Protein AF-A0A1U7IF16-F1 (afdb_monomer)

Solvent-accessible surface area (backbone atoms only — not comparable to full-atom values): 6272 Å² total; per-residue (Å²): 141,81,85,76,79,83,69,86,73,74,67,83,67,79,74,56,65,64,60,52,51,52,54,50,51,52,53,53,45,51,41,57,73,63,55,70,66,56,84,52,84,91,47,58,72,69,59,35,53,52,51,53,52,46,50,51,52,44,52,53,49,52,56,53,46,54,53,48,50,54,50,47,67,72,47,85,50,70,72,61,36,53,54,40,52,54,53,49,53,58,49,50,51,53,46,51,52,46,54,49,54,61,75,69,107

Foldseek 3Di:
DDDDDDDPPPPPPPDPLVVVLVVLVVVLCCLVVPPLPDDCPPDDPVLSVLSNVLSVVLNVLSVVLNVLSVQLVVDDDPVSNVVSVVVNVVSVVVNVVSVVVNVVD

InterPro domains:
  IPR047810 Heterocyst frequency control protein PatD-like [NF037954] (9-103)

Radius of gyration: 17.92 Å; Cα contacts (8 Å, |Δi|>4): 44; chains: 1; bounding box: 48×42×43 Å

Secondary structure (DSSP, 8-state):
--PPP-----------HHHHHHHHHHHHHHIIIIITT---TTS-HHHHHHHHHHHHHHHHHHHHHHHHHHHHHH--SHHHHHHHHHHHHHHHHHHHHHHHHHHT-

Mean predicted aligned error: 7.73 Å

Organism: NCBI:txid454136

Nearest PDB structures (foldseek):
  7f6j-assembly1_C  TM=6.321E-01  e=2.207E+00  Homo sapiens
  7k3h-assembly1_B  TM=4.705E-01  e=8.072E-01  synthetic construct
  7kr5-assembly1_A  TM=4.272E-01  e=1.067E+00  Drosophila melanogaster
  4fye-assembly1_A  TM=3.201E-01  e=7.135E+00  Legionella pneumophila subsp. pneumophila str. Philadelphia 1

pLDDT: mean 85.7, std 17.35, range [35.94, 98.06]

Structure (mmCIF, N/CA/C/O backbone):
data_AF-A0A1U7IF16-F1
#
_entry.id   AF-A0A1U7IF16-F1
#
loop_
_atom_site.group_PDB
_atom_site.id
_atom_site.type_symbol
_atom_site.label_atom_id
_atom_site.label_alt_id
_atom_site.label_comp_id
_atom_site.label_asym_id
_atom_site.label_entity_id
_atom_site.label_seq_id
_atom_site.pdbx_PDB_ins_code
_atom_site.Cartn_x
_atom_site.Cartn_y
_atom_site.Cartn_z
_atom_site.occupancy
_atom_site.B_iso_or_equiv
_atom_site.auth_seq_id
_atom_site.auth_comp_id
_atom_site.auth_asym_id
_atom_site.auth_atom_id
_atom_site.pdbx_PDB_model_num
ATOM 1 N N . MET A 1 1 ? -31.676 31.775 15.777 1.00 38.34 1 MET A N 1
ATOM 2 C CA . MET A 1 1 ? -31.561 30.434 15.167 1.00 38.34 1 MET A CA 1
ATOM 3 C C . MET A 1 1 ? -30.635 30.549 13.971 1.00 38.34 1 MET A C 1
ATOM 5 O O . MET A 1 1 ? -31.071 31.001 12.927 1.00 38.34 1 MET A O 1
ATOM 9 N N . LEU A 1 2 ? -29.353 30.236 14.147 1.00 35.94 2 LEU A N 1
ATOM 10 C CA . LEU A 1 2 ? -28.413 30.040 13.043 1.00 35.94 2 LEU A CA 1
ATOM 11 C C . LEU A 1 2 ? -28.035 28.562 13.094 1.00 35.94 2 LEU A C 1
ATOM 13 O O . LEU A 1 2 ? -27.453 28.111 14.078 1.00 35.94 2 LEU A O 1
ATOM 17 N N . GLN A 1 3 ? -28.487 27.805 12.097 1.00 41.44 3 GLN A N 1
ATOM 18 C CA . GLN A 1 3 ? -28.097 26.415 11.900 1.00 41.44 3 GLN A CA 1
ATOM 19 C C . GLN A 1 3 ? -26.638 26.401 11.436 1.00 41.44 3 GLN A C 1
ATOM 21 O O . GLN A 1 3 ? -26.300 27.016 10.425 1.00 41.44 3 GLN A O 1
ATOM 26 N N . SER A 1 4 ? -25.777 25.734 12.202 1.00 40.38 4 SER A N 1
ATOM 27 C CA . SER A 1 4 ? -24.429 25.370 11.766 1.00 40.38 4 SER A CA 1
ATOM 28 C C . SER A 1 4 ? -24.523 24.360 10.617 1.00 40.38 4 SER A C 1
ATOM 30 O O . SER A 1 4 ? -25.397 23.493 10.668 1.00 40.38 4 SER A O 1
ATOM 32 N N . PRO A 1 5 ? -23.650 24.441 9.599 1.00 48.41 5 PRO A N 1
ATOM 33 C CA . PRO A 1 5 ? -23.652 23.484 8.506 1.00 48.41 5 PRO A CA 1
ATOM 34 C C . PRO A 1 5 ? -23.227 22.106 9.015 1.00 48.41 5 PRO A C 1
ATOM 36 O O . PRO A 1 5 ? -22.291 21.985 9.811 1.00 48.41 5 PRO A O 1
ATOM 39 N N . ASP A 1 6 ? -23.950 21.098 8.532 1.00 45.12 6 ASP A N 1
ATOM 40 C CA . ASP A 1 6 ? -23.688 19.672 8.675 1.00 45.12 6 ASP A CA 1
ATOM 41 C C . ASP A 1 6 ? -22.186 19.376 8.595 1.00 45.12 6 ASP A C 1
ATOM 43 O O . ASP A 1 6 ? -21.546 19.455 7.542 1.00 45.12 6 ASP A O 1
ATOM 47 N N . LYS A 1 7 ? -21.612 19.021 9.743 1.00 45.31 7 LYS A N 1
ATOM 48 C CA . LYS A 1 7 ? -20.384 18.238 9.776 1.00 45.31 7 LYS A CA 1
ATOM 49 C C . LYS A 1 7 ? -20.744 16.908 9.115 1.00 45.31 7 LYS A C 1
ATOM 51 O O . LYS A 1 7 ? -21.769 16.348 9.495 1.00 45.31 7 LYS A O 1
ATOM 56 N N . PRO A 1 8 ? -19.943 16.359 8.188 1.00 40.41 8 PRO A N 1
ATOM 57 C CA . PRO A 1 8 ? -20.151 14.992 7.754 1.00 40.41 8 PRO A CA 1
ATOM 58 C C . PRO A 1 8 ? -19.849 14.102 8.960 1.00 40.41 8 PRO A C 1
ATOM 60 O O . PRO A 1 8 ? -18.712 13.697 9.207 1.00 40.41 8 PRO A O 1
ATOM 63 N N . GLU A 1 9 ? -20.875 13.837 9.764 1.00 38.00 9 GLU A N 1
ATOM 64 C CA . GLU A 1 9 ? -20.963 12.642 10.573 1.00 38.00 9 GLU A CA 1
ATOM 65 C C . GLU A 1 9 ? -21.020 11.504 9.566 1.00 38.00 9 GLU A C 1
ATOM 67 O O . GLU A 1 9 ? -22.080 11.017 9.179 1.00 38.00 9 GLU A O 1
ATOM 72 N N . ALA A 1 10 ? -19.832 11.120 9.089 1.00 41.38 10 ALA A N 1
ATOM 73 C CA . ALA A 1 10 ? -19.588 9.786 8.599 1.00 41.38 10 ALA A CA 1
ATOM 74 C C . ALA A 1 10 ? -19.999 8.876 9.752 1.00 41.38 10 ALA A C 1
ATOM 76 O O . ALA A 1 10 ? -19.244 8.618 10.691 1.00 41.38 10 ALA A O 1
ATOM 77 N N . THR A 1 11 ? -21.275 8.512 9.735 1.00 41.59 11 THR A N 1
ATOM 78 C CA . THR A 1 11 ? -21.877 7.553 10.628 1.00 41.59 11 THR A CA 1
ATOM 79 C C . THR A 1 11 ? -20.960 6.351 10.537 1.00 41.59 11 THR A C 1
ATOM 81 O O . THR A 1 11 ? -20.681 5.858 9.444 1.00 41.59 11 THR A O 1
ATOM 84 N N . ALA A 1 12 ? -20.424 5.924 11.676 1.00 46.78 12 ALA A N 1
ATOM 85 C CA . ALA A 1 12 ? -19.687 4.680 11.812 1.00 46.78 12 ALA A CA 1
ATOM 86 C C . ALA A 1 12 ? -20.655 3.502 11.581 1.00 46.78 12 ALA A C 1
ATOM 88 O O . ALA A 1 12 ? -20.894 2.693 12.474 1.00 46.78 12 ALA A O 1
ATOM 89 N N . GLN A 1 13 ? -21.278 3.453 10.400 1.00 50.59 13 GLN A N 1
ATOM 90 C CA . GLN A 1 13 ? -22.024 2.324 9.887 1.00 50.59 13 GLN A CA 1
ATOM 91 C C . GLN A 1 13 ? -21.030 1.174 9.886 1.00 50.59 13 GLN A C 1
ATOM 93 O O . GLN A 1 13 ? -20.033 1.243 9.174 1.00 50.59 13 GLN A O 1
ATOM 98 N N . ASN A 1 14 ? -21.259 0.226 10.801 1.00 60.56 14 ASN A N 1
ATOM 99 C CA . ASN A 1 14 ? -20.449 -0.951 11.108 1.00 60.56 14 ASN A CA 1
ATOM 100 C C . ASN A 1 14 ? -19.369 -1.240 10.061 1.00 60.56 14 ASN A C 1
ATOM 102 O O . ASN A 1 14 ? -19.593 -1.990 9.114 1.00 60.56 14 ASN A O 1
ATOM 106 N N . LEU A 1 15 ? -18.196 -0.627 10.237 1.00 71.94 15 LEU A N 1
ATOM 107 C CA . LEU A 1 15 ? -17.047 -0.943 9.410 1.00 71.94 15 LEU A CA 1
ATOM 108 C C . LEU A 1 15 ? -16.725 -2.414 9.666 1.00 71.94 15 LEU A C 1
ATOM 110 O O . LEU A 1 15 ? -16.327 -2.770 10.780 1.00 71.94 15 LEU A O 1
ATOM 114 N N . ASP A 1 16 ? -16.906 -3.261 8.657 1.00 86.75 16 ASP A N 1
ATOM 115 C CA . ASP A 1 16 ? -16.543 -4.667 8.751 1.00 86.75 16 ASP A CA 1
ATOM 116 C C . ASP A 1 16 ? -15.014 -4.784 8.736 1.00 86.75 16 ASP A C 1
ATOM 118 O O . ASP A 1 16 ? -14.352 -4.925 7.705 1.00 86.75 16 ASP A O 1
ATOM 122 N N . LYS A 1 17 ? -14.440 -4.670 9.935 1.00 83.38 17 LYS A N 1
ATOM 123 C CA . LYS A 1 17 ? -12.998 -4.725 10.181 1.00 83.38 17 LYS A CA 1
ATOM 124 C C . LYS A 1 17 ? -12.384 -6.059 9.750 1.00 83.38 17 LYS A C 1
ATOM 126 O O . LYS A 1 17 ? -11.171 -6.104 9.529 1.00 83.38 17 LYS A O 1
ATOM 131 N N . LEU A 1 18 ? -13.180 -7.132 9.681 1.00 86.44 18 LEU A N 1
ATOM 132 C CA . LEU A 1 18 ? -12.723 -8.443 9.230 1.00 86.44 18 LEU A CA 1
ATOM 133 C C . LEU A 1 18 ? -12.633 -8.466 7.705 1.00 86.44 18 LEU A C 1
ATOM 135 O O . LEU A 1 18 ? -11.566 -8.783 7.178 1.00 86.44 18 LEU A O 1
ATOM 139 N N . LYS A 1 19 ? -13.702 -8.050 7.017 1.00 90.19 19 LYS A N 1
ATOM 140 C CA . LYS A 1 19 ? -13.717 -7.931 5.554 1.00 90.19 19 LYS A CA 1
ATOM 141 C C . LYS A 1 19 ? -12.616 -6.997 5.056 1.00 90.19 19 LYS A C 1
ATOM 143 O O . LYS A 1 19 ? -11.875 -7.359 4.152 1.00 90.19 19 LYS A O 1
ATOM 148 N N . LEU A 1 20 ?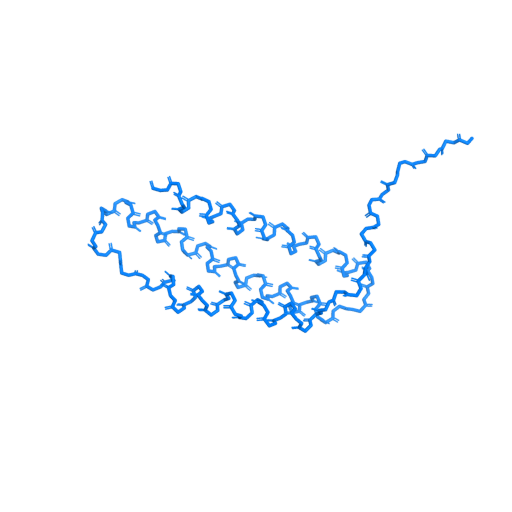 -12.419 -5.857 5.719 1.00 90.56 20 LEU A N 1
ATOM 149 C CA . LEU A 1 20 ? -11.366 -4.901 5.371 1.00 90.56 20 LEU A CA 1
ATOM 150 C C . LEU A 1 20 ? -9.957 -5.510 5.459 1.00 90.56 20 LEU A C 1
ATOM 152 O O . LEU A 1 20 ? -9.110 -5.248 4.609 1.00 90.56 20 LEU A O 1
ATOM 156 N N . LYS A 1 21 ? -9.698 -6.347 6.472 1.00 90.31 21 LYS A N 1
ATOM 157 C CA . LYS A 1 21 ? -8.418 -7.056 6.598 1.00 90.31 21 LYS A CA 1
ATOM 158 C C . LYS A 1 21 ? -8.235 -8.097 5.499 1.00 90.31 21 LYS A C 1
ATOM 160 O O . LYS A 1 21 ? -7.122 -8.241 5.005 1.00 90.31 21 LYS A O 1
ATOM 165 N N . GLN A 1 22 ? -9.295 -8.819 5.141 1.00 93.19 22 GLN A N 1
ATOM 166 C CA . GLN A 1 22 ? -9.258 -9.806 4.059 1.00 93.19 22 GLN A CA 1
ATOM 167 C C . GLN A 1 22 ? -8.982 -9.134 2.711 1.00 93.19 22 GLN A C 1
ATOM 169 O O . GLN A 1 22 ? -8.064 -9.548 2.009 1.00 93.19 22 GLN A O 1
ATOM 174 N N . ASP A 1 23 ? -9.702 -8.055 2.406 1.00 94.88 23 ASP A N 1
ATOM 175 C CA . ASP A 1 23 ? -9.537 -7.296 1.162 1.00 94.88 23 ASP A CA 1
ATOM 176 C C . ASP A 1 23 ? -8.134 -6.709 1.051 1.00 94.88 23 ASP A C 1
ATOM 178 O O . ASP A 1 23 ? -7.482 -6.815 0.013 1.00 94.88 23 ASP A O 1
ATOM 182 N N . PHE A 1 24 ? -7.628 -6.141 2.147 1.00 96.31 24 PHE A N 1
ATOM 183 C CA . PHE A 1 24 ? -6.269 -5.623 2.177 1.00 96.31 24 PHE A CA 1
ATOM 184 C C . PHE A 1 24 ? -5.218 -6.732 2.018 1.00 96.31 24 PHE A C 1
ATOM 186 O O . PHE A 1 24 ? -4.246 -6.547 1.289 1.00 96.31 24 PHE A O 1
ATOM 193 N N . ALA A 1 25 ? -5.403 -7.888 2.662 1.00 95.88 25 ALA A N 1
ATOM 194 C CA . ALA A 1 25 ? -4.488 -9.018 2.512 1.00 95.88 25 ALA A CA 1
ATOM 195 C C . ALA A 1 25 ? -4.447 -9.522 1.062 1.00 95.88 25 ALA A C 1
ATOM 197 O O . ALA A 1 25 ? -3.363 -9.782 0.544 1.00 95.88 25 ALA A O 1
ATOM 198 N N . GLN A 1 26 ? -5.602 -9.596 0.394 1.00 96.81 26 GLN A N 1
ATOM 199 C CA . GLN A 1 26 ? -5.685 -9.962 -1.019 1.00 96.81 26 GLN A CA 1
ATOM 200 C C . GLN A 1 26 ? -4.980 -8.933 -1.913 1.00 96.81 26 GLN A C 1
ATOM 202 O O . GLN A 1 26 ? -4.165 -9.314 -2.747 1.00 96.81 26 GLN A O 1
ATOM 207 N N . LEU A 1 27 ? -5.238 -7.636 -1.710 1.00 95.75 27 LEU A N 1
ATOM 208 C CA . LEU A 1 27 ? -4.565 -6.561 -2.446 1.00 95.75 27 LEU A CA 1
ATOM 209 C C . LEU A 1 27 ? -3.041 -6.633 -2.287 1.00 95.75 27 LEU A C 1
ATOM 211 O O . LEU A 1 27 ? -2.302 -6.534 -3.265 1.00 95.75 27 LEU A O 1
ATOM 215 N N . LYS A 1 28 ? -2.566 -6.808 -1.049 1.00 96.62 28 LYS A N 1
ATOM 216 C CA . LYS A 1 28 ? -1.136 -6.890 -0.746 1.00 96.62 28 LYS A CA 1
ATOM 217 C C . LYS A 1 28 ? -0.492 -8.123 -1.386 1.00 96.62 28 LYS A C 1
ATOM 219 O O . LYS A 1 28 ? 0.636 -8.011 -1.865 1.00 96.62 28 LYS A O 1
ATOM 224 N N . ALA A 1 29 ? -1.192 -9.259 -1.414 1.00 95.81 29 ALA A N 1
ATOM 225 C CA . ALA A 1 29 ? -0.725 -10.468 -2.090 1.00 95.81 29 ALA A CA 1
ATOM 226 C C . ALA A 1 29 ? -0.579 -10.238 -3.599 1.00 95.81 29 ALA A C 1
ATOM 228 O O . ALA A 1 29 ? 0.521 -10.394 -4.112 1.00 95.81 29 ALA A O 1
ATOM 229 N N . ILE A 1 30 ? -1.620 -9.731 -4.275 1.00 95.44 30 ILE A N 1
ATOM 230 C CA . ILE A 1 30 ? -1.569 -9.401 -5.713 1.00 95.44 30 ILE A CA 1
ATOM 231 C C . ILE A 1 30 ? -0.377 -8.489 -6.014 1.00 95.44 30 ILE A C 1
ATOM 233 O O . ILE A 1 30 ? 0.419 -8.763 -6.908 1.00 95.44 30 ILE A O 1
ATOM 237 N N . PHE A 1 31 ? -0.204 -7.417 -5.238 1.00 96.31 31 PHE A N 1
ATOM 238 C CA . PHE A 1 31 ? 0.916 -6.510 -5.460 1.00 96.31 31 PHE A CA 1
ATOM 239 C C . PHE A 1 31 ? 2.273 -7.199 -5.271 1.00 96.31 31 PHE A C 1
ATOM 241 O O . PHE A 1 31 ? 3.165 -7.025 -6.096 1.00 96.31 31 PHE A O 1
ATOM 248 N N . THR A 1 32 ? 2.447 -7.971 -4.198 1.00 94.00 32 THR A N 1
ATOM 249 C CA . THR A 1 32 ? 3.740 -8.595 -3.875 1.00 94.00 32 THR A CA 1
ATOM 250 C C . THR A 1 32 ? 4.094 -9.702 -4.864 1.00 94.00 32 THR A C 1
ATOM 252 O O . THR A 1 32 ? 5.241 -9.788 -5.299 1.00 94.00 32 THR A O 1
ATOM 255 N N . ASP A 1 33 ? 3.115 -10.519 -5.235 1.00 93.38 33 ASP A N 1
ATOM 256 C CA . ASP A 1 33 ? 3.330 -11.724 -6.028 1.00 93.38 33 ASP A CA 1
ATOM 257 C C . ASP A 1 33 ? 3.403 -11.407 -7.526 1.00 93.38 33 ASP A C 1
ATOM 259 O O . ASP A 1 33 ? 4.211 -12.002 -8.238 1.00 93.38 33 ASP A O 1
ATOM 263 N N . GLU A 1 34 ? 2.612 -10.442 -8.002 1.00 92.31 34 GLU A N 1
ATOM 264 C CA . GLU A 1 34 ? 2.442 -10.198 -9.439 1.00 92.31 34 GLU A CA 1
ATOM 265 C C . GLU A 1 34 ? 3.081 -8.890 -9.921 1.00 92.31 34 GLU A C 1
ATOM 267 O O . GLU A 1 34 ? 3.495 -8.810 -11.075 1.00 92.31 34 GLU A O 1
ATOM 272 N N . ILE A 1 35 ? 3.183 -7.861 -9.068 1.00 92.25 35 ILE A N 1
ATOM 273 C CA . ILE A 1 35 ? 3.542 -6.498 -9.506 1.00 92.25 35 ILE A CA 1
ATOM 274 C C . ILE A 1 35 ? 4.947 -6.096 -9.046 1.00 92.25 35 ILE A C 1
ATOM 276 O O . ILE A 1 35 ? 5.750 -5.596 -9.833 1.00 92.25 35 ILE A O 1
ATOM 280 N N . ALA A 1 36 ? 5.279 -6.320 -7.776 1.00 91.06 36 ALA A N 1
ATOM 281 C CA . ALA A 1 36 ? 6.542 -5.880 -7.183 1.00 91.06 36 ALA A CA 1
ATOM 282 C C . ALA A 1 36 ? 7.773 -6.569 -7.796 1.00 91.06 36 ALA A C 1
ATOM 284 O O . ALA A 1 36 ? 8.871 -6.018 -7.736 1.00 91.06 36 ALA A O 1
ATOM 285 N N . ASN A 1 37 ? 7.582 -7.757 -8.377 1.00 86.25 37 ASN A N 1
ATOM 286 C CA . ASN A 1 37 ? 8.634 -8.600 -8.946 1.00 86.25 37 ASN A CA 1
ATOM 287 C C . ASN A 1 37 ? 8.626 -8.632 -10.483 1.00 86.25 37 ASN A C 1
ATOM 289 O O . ASN A 1 37 ? 9.239 -9.520 -11.079 1.00 86.25 37 ASN A O 1
ATOM 293 N N . LEU A 1 38 ? 7.928 -7.697 -11.138 1.00 88.00 38 LEU A N 1
ATOM 294 C CA . LEU A 1 38 ? 7.936 -7.605 -12.596 1.00 88.00 38 LEU A CA 1
ATOM 295 C C . LEU A 1 38 ? 9.371 -7.454 -13.114 1.00 88.00 38 LEU A C 1
ATOM 297 O O . LEU A 1 38 ? 10.144 -6.624 -12.634 1.00 88.00 38 LEU A O 1
ATOM 301 N N . SER A 1 39 ? 9.730 -8.261 -14.113 1.00 86.38 39 SER A N 1
ATOM 302 C CA . SER A 1 39 ? 11.015 -8.107 -14.789 1.00 86.38 39 SER A CA 1
ATOM 303 C C . SER A 1 39 ? 10.980 -6.849 -15.651 1.00 86.38 39 SER A C 1
ATOM 305 O O . SER A 1 39 ? 10.144 -6.729 -16.543 1.00 86.38 39 SER A O 1
ATOM 307 N N . LEU A 1 40 ? 11.891 -5.913 -15.382 1.00 87.44 40 LEU A N 1
ATOM 308 C CA . LEU A 1 40 ? 11.990 -4.634 -16.097 1.00 87.44 40 LEU A CA 1
ATOM 309 C C . LEU A 1 40 ? 13.128 -4.622 -17.131 1.00 87.44 40 LEU A C 1
ATOM 311 O O . LEU A 1 40 ? 13.502 -3.562 -17.623 1.00 87.44 40 LEU A O 1
ATOM 315 N N . ASN A 1 41 ? 13.699 -5.789 -17.440 1.00 84.88 41 ASN A N 1
ATOM 316 C CA . ASN A 1 41 ? 14.912 -5.915 -18.255 1.00 84.88 41 ASN A CA 1
ATOM 317 C C . ASN A 1 41 ? 14.720 -5.472 -19.714 1.00 84.88 41 ASN A C 1
ATOM 319 O O . ASN A 1 41 ? 15.694 -5.097 -20.361 1.00 84.88 41 ASN A O 1
ATOM 323 N N . ASP A 1 42 ? 13.481 -5.502 -20.208 1.00 87.62 42 ASP A N 1
ATOM 324 C CA . ASP A 1 42 ? 13.135 -5.116 -21.580 1.00 87.62 42 ASP A CA 1
ATOM 325 C C . ASP A 1 42 ? 12.751 -3.626 -21.707 1.00 87.62 42 ASP A C 1
ATOM 327 O O . ASP A 1 42 ? 12.427 -3.159 -22.800 1.00 87.62 42 ASP A O 1
ATOM 331 N N . LEU A 1 43 ? 12.769 -2.863 -20.605 1.00 89.12 43 LEU A N 1
ATOM 332 C CA . LEU A 1 43 ? 12.463 -1.430 -20.597 1.00 89.12 43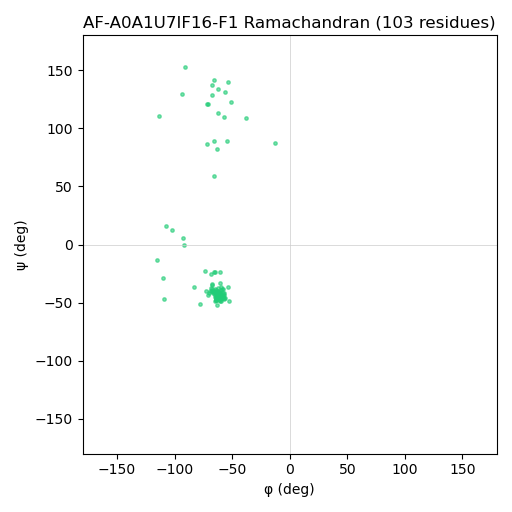 LEU A CA 1
ATOM 333 C C . LEU A 1 43 ? 13.726 -0.580 -20.787 1.00 89.12 43 LEU A C 1
ATOM 335 O O . LEU A 1 43 ? 14.821 -0.954 -20.370 1.00 89.12 43 LEU A O 1
ATOM 339 N N . ASP A 1 44 ? 13.554 0.624 -21.344 1.00 93.75 44 ASP A N 1
ATOM 340 C CA . ASP A 1 44 ? 14.599 1.652 -21.302 1.00 93.75 44 ASP A CA 1
ATOM 341 C C . ASP A 1 44 ? 15.050 1.903 -19.853 1.00 93.75 44 ASP A C 1
ATOM 343 O O . ASP A 1 44 ? 14.222 1.988 -18.945 1.00 93.75 44 ASP A O 1
ATOM 347 N N . THR A 1 45 ? 16.356 2.078 -19.632 1.00 90.44 45 THR A N 1
ATOM 348 C CA . THR A 1 45 ? 16.956 2.245 -18.297 1.00 90.44 45 THR A CA 1
ATOM 349 C C . THR A 1 45 ? 16.305 3.366 -17.479 1.00 90.44 45 THR A C 1
ATOM 351 O O . THR A 1 45 ? 16.146 3.243 -16.261 1.00 90.44 45 THR A O 1
ATOM 354 N N . THR A 1 46 ? 15.906 4.468 -18.122 1.00 92.81 46 THR A N 1
ATOM 355 C CA . THR A 1 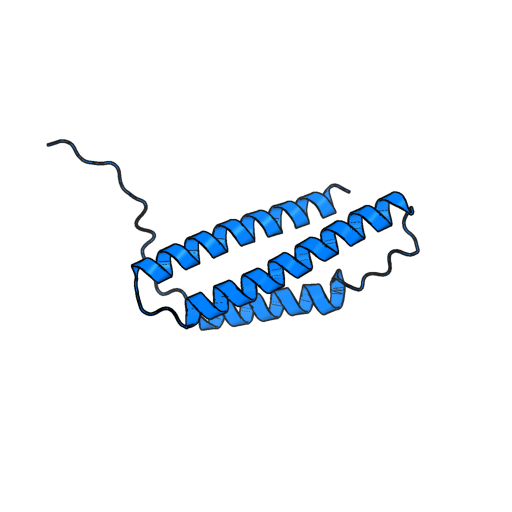46 ? 15.253 5.597 -17.445 1.00 92.81 46 THR A CA 1
ATOM 356 C C . THR A 1 46 ? 13.839 5.226 -17.018 1.00 92.81 46 THR A C 1
ATOM 358 O O . THR A 1 46 ? 13.437 5.523 -15.890 1.00 92.81 46 THR A O 1
ATOM 361 N N . LEU A 1 47 ? 13.092 4.560 -17.901 1.00 93.06 47 LEU A N 1
ATOM 362 C CA . LEU A 1 47 ? 11.739 4.086 -17.623 1.00 93.06 47 LEU A CA 1
ATOM 363 C C . LEU A 1 47 ? 11.743 3.010 -16.528 1.00 93.06 47 LEU A C 1
ATOM 365 O O . LEU A 1 47 ? 10.988 3.124 -15.564 1.00 93.06 47 LEU A O 1
ATOM 369 N N . ALA A 1 48 ? 12.657 2.040 -16.614 1.00 93.94 48 ALA A N 1
ATOM 370 C CA . ALA A 1 48 ? 12.847 0.992 -15.614 1.00 93.94 48 ALA A CA 1
ATOM 371 C C . ALA A 1 48 ? 13.133 1.579 -14.222 1.00 93.94 48 ALA A C 1
ATOM 373 O O . ALA A 1 48 ? 12.506 1.191 -13.238 1.00 93.94 48 ALA A O 1
ATOM 374 N N . SER A 1 49 ? 14.027 2.570 -14.134 1.00 93.62 49 SER A N 1
ATOM 375 C CA . SER A 1 49 ? 14.366 3.244 -12.872 1.00 93.62 49 SER A CA 1
ATOM 376 C C . SER A 1 49 ? 13.182 4.011 -12.266 1.00 93.62 49 SER A C 1
ATOM 378 O O . SER A 1 49 ? 12.930 3.938 -11.056 1.00 93.62 49 SER A O 1
ATOM 380 N N . ARG A 1 50 ? 12.407 4.719 -13.100 1.00 95.25 50 ARG A N 1
ATOM 381 C CA . ARG A 1 50 ? 11.194 5.425 -12.656 1.00 95.25 50 ARG A CA 1
ATOM 382 C C . ARG A 1 50 ? 10.132 4.451 -12.161 1.00 95.25 50 ARG A C 1
ATOM 384 O O . ARG A 1 50 ? 9.619 4.632 -11.058 1.00 95.25 50 ARG A O 1
ATOM 391 N N . LEU A 1 51 ? 9.851 3.401 -12.930 1.00 95.56 51 LEU A N 1
ATOM 392 C CA . LEU A 1 51 ? 8.887 2.373 -12.551 1.00 95.56 51 LEU A CA 1
ATOM 393 C C . LEU A 1 51 ? 9.301 1.689 -11.241 1.00 95.56 51 LEU A C 1
ATOM 395 O O . LEU A 1 51 ? 8.498 1.623 -10.314 1.00 95.56 51 LEU A O 1
ATOM 399 N N . GLN A 1 52 ? 10.570 1.294 -11.100 1.00 95.56 52 GLN A N 1
ATOM 400 C CA . GLN A 1 52 ? 11.089 0.700 -9.864 1.00 95.56 52 GLN A CA 1
ATOM 401 C C . GLN A 1 52 ? 10.929 1.630 -8.651 1.00 95.56 52 GLN A C 1
ATOM 403 O O . GLN A 1 52 ? 10.604 1.177 -7.548 1.00 95.56 52 GLN A O 1
ATOM 408 N N . SER A 1 53 ? 11.131 2.936 -8.844 1.00 96.25 53 SER A N 1
ATOM 409 C CA . SER A 1 53 ? 10.940 3.937 -7.791 1.00 96.25 53 SER A CA 1
ATOM 410 C C . SER A 1 53 ? 9.475 4.003 -7.346 1.00 96.25 53 SER A C 1
ATOM 412 O O . SER A 1 53 ? 9.196 3.969 -6.146 1.00 96.25 53 SER A O 1
ATOM 414 N N . TYR A 1 54 ? 8.528 4.015 -8.289 1.00 97.19 54 TYR A N 1
ATOM 415 C CA . TYR A 1 54 ? 7.103 3.987 -7.957 1.00 97.19 54 TYR A CA 1
ATOM 416 C C . TYR A 1 54 ? 6.677 2.684 -7.284 1.00 97.19 54 TYR A C 1
ATOM 418 O O . TYR A 1 54 ? 5.991 2.737 -6.265 1.00 97.19 54 TYR A O 1
ATOM 426 N N . LEU A 1 55 ? 7.127 1.526 -7.775 1.00 96.44 55 LEU A N 1
ATOM 427 C CA . LEU A 1 55 ? 6.849 0.233 -7.140 1.00 96.44 55 LEU A CA 1
ATOM 428 C C . LEU A 1 55 ? 7.361 0.194 -5.692 1.00 96.44 55 LEU A C 1
ATOM 430 O O . LEU A 1 55 ? 6.681 -0.314 -4.799 1.00 96.44 55 LEU A O 1
ATOM 434 N N . THR A 1 56 ? 8.523 0.797 -5.434 1.00 96.81 56 THR A N 1
ATOM 435 C CA . THR A 1 56 ? 9.088 0.912 -4.081 1.00 96.81 56 THR A CA 1
ATOM 436 C C . THR A 1 56 ? 8.203 1.763 -3.166 1.00 96.81 56 THR A C 1
ATOM 438 O O . THR A 1 56 ? 7.906 1.357 -2.038 1.00 96.81 56 THR A O 1
ATOM 441 N N . GLU A 1 57 ? 7.735 2.919 -3.640 1.00 98.06 57 GLU A N 1
ATOM 442 C CA . GLU A 1 57 ? 6.841 3.773 -2.851 1.00 98.06 57 GLU A CA 1
ATOM 443 C C . GLU A 1 57 ? 5.454 3.143 -2.651 1.00 98.06 57 GLU A C 1
ATOM 445 O O . GLU A 1 57 ? 4.916 3.221 -1.545 1.00 98.06 57 GLU A O 1
ATOM 450 N N . ILE A 1 58 ? 4.902 2.438 -3.646 1.00 97.94 58 ILE A N 1
ATOM 451 C CA . ILE A 1 58 ? 3.643 1.688 -3.494 1.00 97.94 58 ILE A CA 1
ATOM 452 C C . ILE A 1 58 ? 3.793 0.617 -2.408 1.00 97.94 58 ILE A C 1
ATOM 454 O O . ILE A 1 58 ? 2.975 0.566 -1.487 1.00 97.94 58 ILE A O 1
ATOM 458 N N . ASN A 1 59 ? 4.867 -0.182 -2.444 1.00 97.38 59 ASN A N 1
ATOM 459 C CA . ASN A 1 59 ? 5.137 -1.200 -1.424 1.00 97.38 59 ASN A CA 1
ATOM 460 C C . ASN A 1 59 ? 5.189 -0.592 -0.011 1.00 97.38 59 ASN A C 1
ATOM 462 O O . ASN A 1 59 ? 4.560 -1.081 0.929 1.00 97.38 59 ASN A O 1
ATOM 466 N N . LYS A 1 60 ? 5.901 0.527 0.138 1.00 97.25 60 LYS A N 1
ATOM 467 C CA . LYS A 1 60 ? 5.989 1.264 1.402 1.00 97.25 60 LYS A CA 1
ATOM 468 C C . LYS A 1 60 ? 4.621 1.758 1.873 1.00 97.25 60 LYS A C 1
ATOM 470 O O . LYS A 1 60 ? 4.300 1.619 3.053 1.00 97.25 60 LYS A O 1
ATOM 475 N N . GLN A 1 61 ? 3.794 2.312 0.986 1.00 97.75 61 GLN A N 1
ATOM 476 C CA . GLN A 1 61 ? 2.453 2.761 1.364 1.00 97.75 61 GLN A CA 1
ATOM 477 C C . GLN A 1 61 ? 1.529 1.595 1.740 1.00 97.75 61 GLN A C 1
ATOM 479 O O . GLN A 1 61 ? 0.746 1.742 2.678 1.00 97.75 61 GLN A O 1
ATOM 484 N N . LEU A 1 62 ? 1.654 0.429 1.097 1.00 97.81 62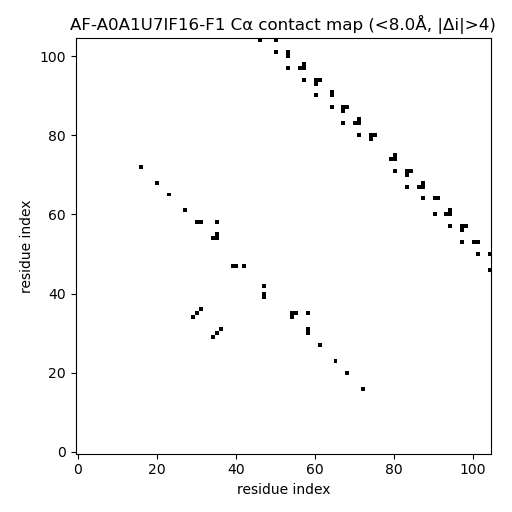 LEU A N 1
ATOM 485 C CA . LEU A 1 62 ? 0.935 -0.784 1.501 1.00 97.81 62 LEU A CA 1
ATOM 486 C C . LEU A 1 62 ? 1.342 -1.232 2.913 1.00 97.81 62 LEU A C 1
ATOM 488 O O . LEU A 1 62 ? 0.473 -1.488 3.742 1.00 97.81 62 LEU A O 1
ATOM 492 N N . GLN A 1 63 ? 2.637 -1.246 3.242 1.00 96.69 63 GLN A N 1
ATOM 493 C CA . GLN A 1 63 ? 3.102 -1.580 4.599 1.00 96.69 63 GLN A CA 1
ATOM 494 C C . GLN A 1 63 ? 2.565 -0.603 5.655 1.00 96.69 63 GLN A C 1
ATOM 496 O O . GLN A 1 63 ? 2.116 -1.011 6.725 1.00 96.69 63 GLN A O 1
ATOM 501 N N . LEU A 1 64 ? 2.553 0.698 5.356 1.00 96.62 64 LEU A N 1
ATOM 502 C CA . LEU A 1 64 ? 1.988 1.696 6.266 1.00 96.62 64 LEU A CA 1
ATOM 503 C C . LEU A 1 64 ? 0.463 1.557 6.409 1.00 96.62 64 LEU A C 1
ATOM 505 O O . LEU A 1 64 ? -0.073 1.788 7.494 1.00 96.62 64 LEU A O 1
ATOM 509 N N . LEU A 1 65 ? -0.236 1.157 5.342 1.00 96.50 65 LEU A N 1
ATOM 510 C CA . LEU A 1 65 ? -1.676 0.910 5.378 1.00 96.50 65 LEU A CA 1
ATOM 511 C C . LEU A 1 65 ? -2.009 -0.283 6.273 1.00 96.50 65 LEU A C 1
ATOM 513 O O . LEU A 1 65 ? -2.931 -0.202 7.079 1.00 96.50 65 LEU A O 1
ATOM 517 N N . GLU A 1 66 ? -1.222 -1.353 6.206 1.00 95.94 66 GLU A N 1
ATOM 518 C CA . GLU A 1 66 ? -1.358 -2.516 7.088 1.00 95.94 66 GLU A CA 1
ATOM 519 C C . GLU A 1 66 ? -1.250 -2.141 8.574 1.00 95.94 66 GLU A C 1
ATOM 521 O O . GLU A 1 66 ? -2.033 -2.608 9.410 1.00 95.94 66 GLU A O 1
ATOM 526 N N . ILE A 1 67 ? -0.302 -1.258 8.903 1.00 94.75 67 ILE A N 1
ATOM 527 C CA . ILE A 1 67 ? -0.111 -0.734 10.258 1.00 94.75 67 ILE A CA 1
ATOM 528 C C . ILE A 1 67 ? -1.343 0.070 10.693 1.00 94.75 67 ILE A C 1
ATOM 530 O O . ILE A 1 67 ? -1.875 -0.147 11.785 1.00 94.75 67 ILE A O 1
ATOM 534 N N . ASP A 1 68 ? -1.838 0.96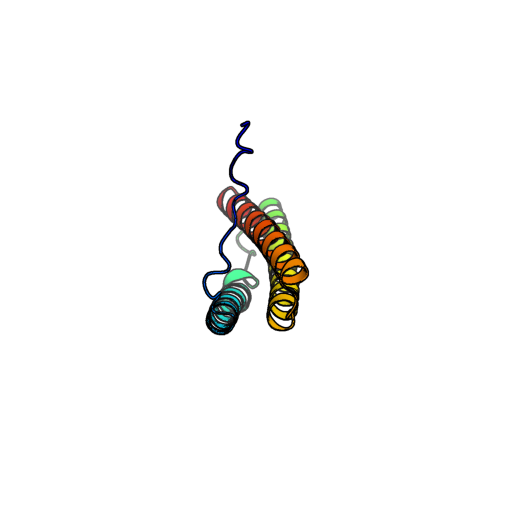9 9.840 1.00 93.12 68 ASP A N 1
ATOM 535 C CA . ASP A 1 68 ? -3.024 1.772 10.146 1.00 93.12 68 ASP A CA 1
ATOM 536 C C . ASP A 1 68 ? -4.281 0.913 10.336 1.00 93.12 68 ASP A C 1
ATOM 538 O O . ASP A 1 68 ? -5.054 1.149 11.270 1.00 93.12 68 ASP A O 1
ATOM 542 N N . LEU A 1 69 ? -4.459 -0.122 9.510 1.00 92.69 69 LEU A N 1
ATOM 543 C CA . LEU A 1 69 ? -5.547 -1.090 9.640 1.00 92.69 69 LEU A CA 1
ATOM 544 C C . LEU A 1 69 ? -5.448 -1.879 10.948 1.00 92.69 69 LEU A C 1
ATOM 546 O O . LEU A 1 69 ? -6.453 -2.043 11.643 1.00 92.69 69 LEU A O 1
ATOM 550 N N . SER A 1 70 ? -4.244 -2.298 11.341 1.00 91.50 70 SER A N 1
ATOM 551 C CA . SER A 1 70 ? -4.009 -2.977 12.622 1.00 91.50 70 SER A CA 1
ATOM 552 C C . SER A 1 70 ? -4.375 -2.081 13.812 1.00 91.50 70 SER A C 1
ATOM 554 O O . SER A 1 70 ? -5.046 -2.518 14.753 1.00 91.50 70 SER A O 1
ATOM 556 N N . PHE A 1 71 ? -4.029 -0.790 13.754 1.00 89.94 71 PHE A N 1
ATOM 557 C CA . PHE A 1 71 ? -4.446 0.178 14.771 1.00 89.94 71 PHE A CA 1
ATOM 558 C C . PHE A 1 71 ? -5.959 0.414 14.785 1.00 89.94 71 PHE A C 1
ATOM 560 O O . PHE A 1 71 ? -6.554 0.515 15.861 1.00 89.94 71 PHE A O 1
ATOM 567 N N . LEU A 1 72 ? -6.603 0.482 13.618 1.00 89.31 72 LEU A N 1
ATOM 568 C CA . LEU A 1 72 ? -8.056 0.611 13.520 1.00 89.31 72 LEU A CA 1
ATOM 569 C C . LEU A 1 72 ? -8.774 -0.599 14.137 1.00 89.31 72 LEU A C 1
ATOM 571 O O . LEU A 1 72 ? -9.806 -0.444 14.799 1.00 89.31 72 LEU A O 1
ATOM 575 N N . GLN A 1 73 ? -8.215 -1.799 13.966 1.00 86.12 73 GLN A N 1
ATOM 576 C CA . GLN A 1 73 ? -8.724 -3.018 14.589 1.00 86.12 73 GLN A CA 1
ATOM 577 C C . GLN A 1 73 ? -8.654 -2.961 16.114 1.00 86.12 73 GLN A C 1
ATOM 579 O O . GLN A 1 73 ? -9.653 -3.249 16.774 1.00 86.12 73 GLN A O 1
ATOM 584 N N . ALA A 1 74 ? -7.524 -2.513 16.666 1.00 87.19 74 ALA A N 1
ATOM 585 C CA . ALA A 1 74 ? -7.322 -2.396 18.108 1.00 87.19 74 ALA A CA 1
ATOM 586 C C . ALA A 1 74 ? -8.084 -1.220 18.756 1.00 87.19 74 ALA A C 1
ATOM 588 O O . ALA A 1 74 ? -8.348 -1.243 19.960 1.00 87.19 74 ALA A O 1
ATOM 589 N N . SER A 1 75 ? -8.444 -0.190 17.981 1.00 83.69 75 SER A N 1
ATOM 590 C CA . SER A 1 75 ? -9.11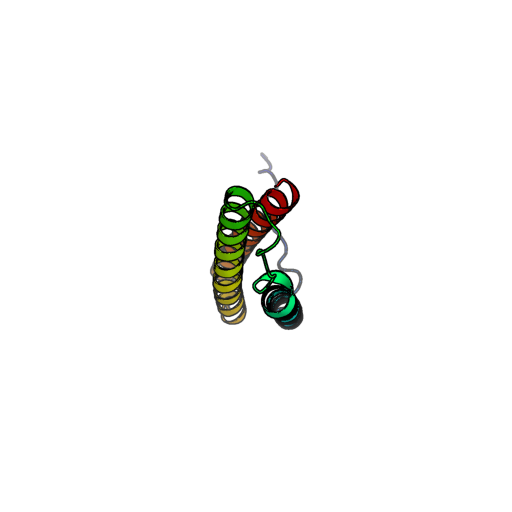0 1.011 18.493 1.00 83.69 75 SER A CA 1
ATOM 591 C C . SER A 1 75 ? -10.526 0.723 19.004 1.00 83.69 75 SER A C 1
ATOM 593 O O . SER A 1 75 ? -11.368 0.166 18.293 1.00 83.69 75 SER A O 1
ATOM 595 N N . ARG A 1 76 ? -10.793 1.169 20.239 1.00 80.00 76 ARG A N 1
ATOM 596 C CA . ARG A 1 76 ? -12.101 1.087 20.920 1.00 80.00 76 ARG A CA 1
ATOM 597 C C . ARG A 1 76 ? -12.726 2.454 21.207 1.00 80.00 76 ARG A C 1
ATOM 599 O O . ARG A 1 76 ? -13.898 2.524 21.550 1.00 80.00 76 ARG A O 1
ATOM 606 N N . GLN A 1 77 ? -11.949 3.533 21.082 1.00 84.88 77 GLN A N 1
ATOM 607 C CA . GLN A 1 77 ? -12.406 4.897 21.347 1.00 84.88 77 GLN A CA 1
ATOM 608 C C . GLN A 1 77 ? -12.886 5.555 20.044 1.00 84.88 77 GLN A C 1
ATOM 610 O O . GLN A 1 77 ? -12.134 5.544 19.061 1.00 84.88 77 GLN A O 1
ATOM 615 N N . PRO A 1 78 ? -14.092 6.150 19.997 1.00 75.19 78 PRO A N 1
ATOM 616 C CA . PRO A 1 78 ? -14.634 6.740 18.769 1.00 75.19 78 PRO A CA 1
ATOM 617 C C . PRO A 1 78 ? -13.741 7.831 18.159 1.00 75.19 78 PRO A C 1
ATOM 619 O O . PRO A 1 78 ? -13.465 7.800 16.962 1.00 75.19 78 PRO A O 1
ATOM 622 N N . ALA A 1 79 ? -13.198 8.740 18.978 1.00 74.88 79 ALA A N 1
ATOM 623 C CA . ALA A 1 79 ? -12.326 9.824 18.510 1.00 74.88 79 ALA A CA 1
ATOM 624 C C . ALA A 1 79 ? -11.019 9.308 17.867 1.00 74.88 79 ALA A C 1
ATOM 626 O O . ALA A 1 79 ? -10.600 9.773 16.802 1.00 74.88 79 ALA A O 1
ATOM 627 N N . THR A 1 80 ? -10.402 8.290 18.474 1.00 81.19 80 THR A N 1
ATOM 628 C CA . 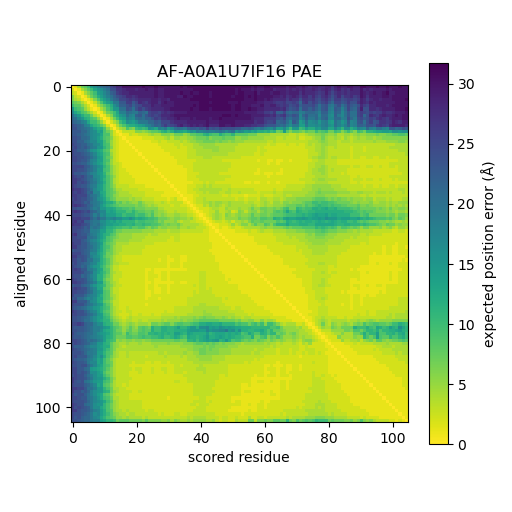THR A 1 80 ? -9.204 7.623 17.939 1.00 81.19 80 THR A CA 1
ATOM 629 C C . THR A 1 80 ? -9.521 6.858 16.657 1.00 81.19 80 THR A C 1
ATOM 631 O O . THR A 1 80 ? -8.747 6.898 15.703 1.00 81.19 80 THR A O 1
ATOM 634 N N . THR A 1 81 ? -10.689 6.219 16.599 1.00 84.31 81 THR A N 1
ATOM 635 C CA . THR A 1 81 ? -11.171 5.492 15.417 1.00 84.31 81 THR A CA 1
ATOM 636 C C . THR A 1 81 ? -11.355 6.435 14.231 1.00 84.31 81 THR A C 1
ATOM 638 O O . THR A 1 81 ? -10.841 6.151 13.153 1.00 84.31 81 THR A O 1
ATOM 641 N N . GLN A 1 82 ? -11.983 7.597 14.435 1.00 84.88 82 GLN A N 1
ATOM 642 C CA . GLN A 1 82 ? -12.161 8.585 13.369 1.00 84.88 82 GLN A CA 1
ATOM 643 C C . GLN A 1 82 ? -10.822 9.122 12.851 1.00 84.88 82 GLN A C 1
ATOM 645 O O . GLN A 1 82 ? -10.628 9.256 11.646 1.00 84.88 82 GLN A O 1
ATOM 650 N N . THR A 1 83 ? -9.869 9.379 13.752 1.00 88.38 83 THR A N 1
ATOM 651 C CA . THR A 1 83 ? -8.516 9.817 13.370 1.00 88.38 83 THR A CA 1
ATOM 652 C C . THR A 1 83 ? -7.822 8.771 12.498 1.00 88.38 83 THR A C 1
ATOM 654 O O . THR A 1 83 ? -7.199 9.114 11.493 1.00 88.38 83 THR A O 1
ATOM 657 N N . LYS A 1 84 ? -7.964 7.487 12.850 1.00 88.12 84 LYS A N 1
ATOM 658 C CA . LYS A 1 84 ? -7.395 6.372 12.086 1.00 88.12 84 LYS A CA 1
ATOM 659 C C . LYS A 1 84 ? -8.046 6.211 10.718 1.00 88.12 84 LYS A C 1
ATOM 661 O O . LYS A 1 84 ? -7.331 6.052 9.736 1.00 88.12 84 LYS A O 1
ATOM 666 N N . ILE A 1 85 ? -9.368 6.346 10.631 1.00 90.19 85 ILE A N 1
ATOM 667 C CA . ILE A 1 85 ? 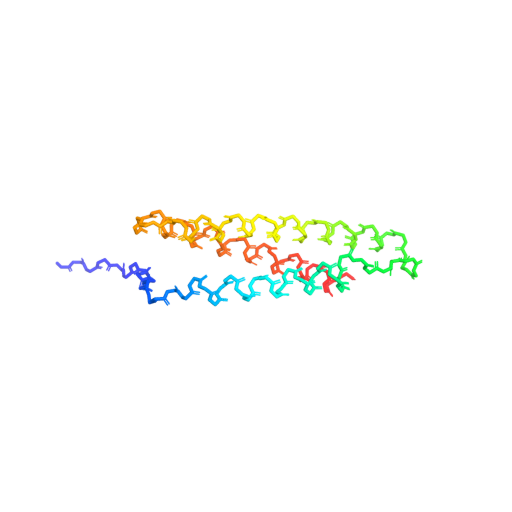-10.092 6.344 9.354 1.00 90.19 85 ILE A CA 1
ATOM 668 C C . ILE A 1 85 ? -9.577 7.464 8.437 1.00 90.19 85 ILE A C 1
ATOM 670 O O . ILE A 1 85 ? -9.264 7.212 7.277 1.00 90.19 85 ILE A O 1
ATOM 674 N N . THR A 1 86 ? -9.393 8.682 8.955 1.00 91.50 86 THR A N 1
ATOM 675 C CA . THR A 1 86 ? -8.834 9.798 8.172 1.00 91.50 86 THR A CA 1
ATOM 676 C C . THR A 1 86 ? -7.410 9.516 7.681 1.00 91.50 86 THR A C 1
ATOM 678 O O . THR A 1 86 ? -7.078 9.847 6.544 1.00 91.50 86 THR A O 1
ATOM 681 N N . GLN A 1 87 ? -6.557 8.910 8.514 1.00 92.31 87 GLN A N 1
ATOM 682 C CA . GLN A 1 87 ? -5.197 8.519 8.114 1.00 92.31 87 GLN A CA 1
ATOM 683 C C . GLN A 1 87 ? -5.216 7.482 6.983 1.00 92.31 87 GLN A C 1
ATOM 685 O O . GLN A 1 87 ? -4.479 7.634 6.010 1.00 92.31 87 GLN A O 1
ATOM 690 N N . ILE A 1 88 ? -6.107 6.493 7.073 1.00 94.00 88 ILE A N 1
ATOM 691 C CA . ILE A 1 88 ? -6.297 5.465 6.044 1.00 94.00 88 ILE A CA 1
ATOM 692 C C . ILE A 1 88 ? -6.735 6.089 4.718 1.00 94.00 88 ILE A C 1
ATOM 694 O O . ILE A 1 88 ? -6.123 5.797 3.695 1.00 94.00 88 ILE A O 1
ATOM 698 N N . TYR A 1 89 ? -7.722 6.990 4.722 1.00 95.12 89 TYR A N 1
ATOM 699 C CA . TYR A 1 89 ? -8.169 7.656 3.492 1.00 95.12 89 TYR A CA 1
ATOM 700 C C . TYR A 1 89 ? -7.047 8.432 2.797 1.00 95.12 89 TYR A C 1
ATOM 702 O O . TYR A 1 89 ? -6.848 8.266 1.597 1.00 95.12 89 TYR A O 1
ATOM 710 N N . LYS A 1 90 ? -6.257 9.212 3.546 1.00 96.25 90 LYS A N 1
ATOM 711 C CA . LYS A 1 90 ? -5.095 9.933 2.988 1.00 96.25 90 LYS A CA 1
ATOM 712 C C . LYS A 1 90 ? -4.068 8.989 2.364 1.00 96.25 90 LYS A C 1
ATOM 714 O O . LYS A 1 90 ? -3.427 9.309 1.364 1.00 96.25 90 LYS A O 1
ATOM 719 N N . ARG A 1 91 ? -3.886 7.817 2.971 1.00 95.88 91 ARG A N 1
ATOM 720 C CA . ARG A 1 91 ? -2.955 6.812 2.467 1.00 95.88 91 ARG A CA 1
ATOM 721 C C . ARG A 1 91 ? -3.467 6.136 1.202 1.00 95.88 91 ARG A C 1
ATOM 723 O O . ARG A 1 91 ? -2.685 5.941 0.279 1.00 95.88 91 ARG A O 1
ATOM 730 N N . LEU A 1 92 ? -4.762 5.834 1.142 1.00 96.44 92 LEU A N 1
ATOM 731 C CA . LEU A 1 92 ? -5.413 5.325 -0.066 1.00 96.44 92 LEU A CA 1
ATOM 732 C C . LEU A 1 92 ? -5.321 6.332 -1.216 1.00 96.44 92 LEU A C 1
ATOM 734 O O . LEU A 1 92 ? -4.994 5.942 -2.327 1.00 96.44 92 LEU A O 1
ATOM 738 N N . GLU A 1 93 ? -5.518 7.623 -0.950 1.00 98.00 93 GLU A N 1
ATOM 739 C CA . GLU A 1 93 ? -5.319 8.684 -1.946 1.00 98.00 93 GLU A CA 1
ATOM 740 C C . GLU A 1 93 ? -3.877 8.701 -2.476 1.00 98.00 93 GLU A C 1
ATOM 742 O O . GLU A 1 93 ? -3.649 8.723 -3.683 1.00 98.00 93 GLU A O 1
ATOM 747 N N . THR A 1 94 ? -2.889 8.602 -1.583 1.00 97.62 94 THR A N 1
ATOM 748 C CA . THR A 1 94 ? -1.472 8.548 -1.974 1.00 97.62 94 THR A CA 1
ATOM 749 C C . THR A 1 94 ? -1.155 7.303 -2.811 1.00 97.62 94 THR A C 1
ATOM 751 O O . THR A 1 94 ? -0.446 7.406 -3.809 1.00 97.62 94 THR A O 1
ATOM 754 N N . LEU A 1 95 ? -1.690 6.136 -2.437 1.00 97.69 95 LEU A N 1
ATOM 755 C CA . LEU A 1 95 ? -1.564 4.900 -3.218 1.00 97.69 95 LEU A CA 1
ATOM 756 C C . LEU A 1 95 ? -2.155 5.063 -4.619 1.00 97.69 95 LEU A C 1
ATOM 758 O O . LEU A 1 95 ? -1.477 4.759 -5.594 1.00 97.69 95 LEU A O 1
ATOM 762 N N . THR A 1 96 ? -3.373 5.598 -4.722 1.00 97.19 96 THR A N 1
ATOM 763 C CA . THR A 1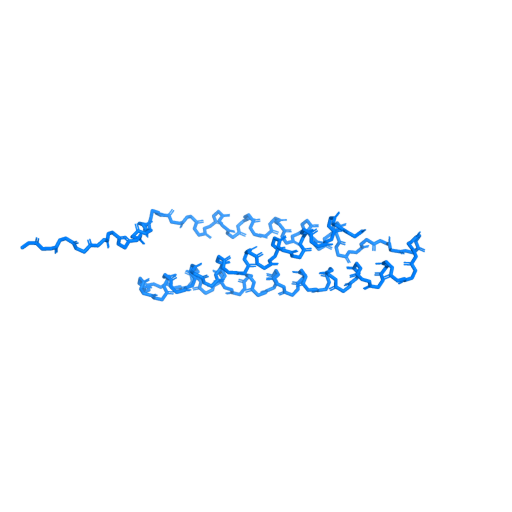 96 ? -4.028 5.867 -6.008 1.00 97.19 96 THR A CA 1
ATOM 764 C C . THR A 1 96 ? -3.188 6.796 -6.880 1.00 97.19 96 THR A C 1
ATOM 766 O O . THR A 1 96 ? -3.019 6.518 -8.063 1.00 97.19 96 THR A O 1
ATOM 769 N N . ASN A 1 97 ? -2.591 7.844 -6.305 1.00 98.00 97 ASN A N 1
ATOM 770 C CA . ASN A 1 97 ? -1.727 8.764 -7.046 1.00 98.00 97 ASN A CA 1
ATOM 771 C C . ASN A 1 97 ? -0.459 8.081 -7.577 1.00 98.00 97 ASN A C 1
ATOM 773 O O . ASN A 1 97 ? -0.053 8.350 -8.704 1.00 98.00 97 ASN A O 1
ATOM 777 N N . TYR A 1 98 ? 0.159 7.184 -6.802 1.00 97.75 98 TYR A N 1
ATOM 778 C CA . TYR A 1 98 ? 1.294 6.404 -7.298 1.00 97.75 98 TYR A CA 1
ATOM 779 C C . TYR A 1 98 ? 0.886 5.412 -8.387 1.00 97.75 98 TYR A C 1
ATOM 781 O O . TYR A 1 98 ? 1.599 5.289 -9.378 1.00 97.75 98 TYR A O 1
ATOM 789 N N . CYS A 1 99 ? -0.263 4.747 -8.245 1.00 95.75 99 CYS A N 1
ATOM 790 C CA . CYS A 1 99 ? -0.796 3.881 -9.295 1.00 95.75 99 CYS A CA 1
ATOM 791 C C . CYS A 1 99 ? -1.058 4.669 -10.585 1.00 95.75 99 CYS A C 1
ATOM 793 O O . CYS A 1 99 ? -0.675 4.216 -11.657 1.00 95.75 99 CYS A O 1
ATOM 795 N N . GLN A 1 100 ? -1.645 5.864 -10.487 1.00 97.62 100 GLN A N 1
ATOM 796 C CA . GLN A 1 100 ? -1.872 6.726 -11.645 1.00 97.62 100 GLN A CA 1
ATOM 797 C C . GLN A 1 100 ? -0.551 7.156 -12.290 1.00 97.62 100 GLN A C 1
ATOM 799 O O . GLN A 1 100 ? -0.400 7.044 -13.499 1.00 97.62 100 GLN A O 1
ATOM 804 N N . ALA A 1 101 ? 0.439 7.551 -11.487 1.00 97.00 101 ALA A N 1
ATOM 805 C CA . ALA A 1 101 ? 1.755 7.910 -12.001 1.00 97.00 101 ALA A CA 1
ATOM 806 C C . ALA A 1 101 ? 2.441 6.751 -12.743 1.00 97.00 101 ALA A C 1
ATOM 808 O O . ALA A 1 101 ? 3.148 7.001 -13.709 1.00 97.00 101 ALA A O 1
ATOM 809 N N . VAL A 1 102 ? 2.222 5.498 -12.321 1.00 95.19 102 VAL A N 1
ATOM 810 C CA . VAL A 1 102 ? 2.694 4.304 -13.044 1.00 95.19 102 VAL A CA 1
ATOM 811 C C . VAL A 1 102 ? 1.945 4.100 -14.361 1.00 95.19 102 VAL A C 1
ATOM 813 O O . VAL A 1 102 ? 2.566 3.718 -15.345 1.00 95.19 102 VAL A O 1
ATOM 816 N N . LEU A 1 103 ? 0.632 4.339 -14.395 1.00 94.25 103 LEU A N 1
ATOM 817 C CA . LEU A 1 103 ? -0.169 4.229 -15.622 1.00 94.25 103 LEU A CA 1
ATOM 818 C C . LEU A 1 103 ? 0.171 5.319 -16.651 1.00 94.25 103 LEU A C 1
ATOM 820 O O . LEU A 1 103 ? -0.016 5.097 -17.845 1.00 94.25 103 LEU A O 1
ATOM 824 N N . ASP A 1 104 ? 0.680 6.460 -16.187 1.00 95.56 104 ASP A N 1
ATOM 825 C CA . ASP A 1 104 ? 1.059 7.614 -17.010 1.00 95.56 104 ASP A CA 1
ATOM 826 C C . ASP A 1 104 ? 2.545 7.608 -17.441 1.00 95.56 104 ASP A C 1
ATOM 828 O O . ASP A 1 104 ? 3.012 8.605 -17.999 1.00 95.56 104 ASP A O 1
ATOM 832 N N . LEU A 1 105 ? 3.298 6.533 -17.147 1.00 89.44 105 LEU A N 1
ATOM 833 C CA . LEU A 1 105 ? 4.707 6.359 -17.545 1.00 89.44 105 LEU A CA 1
ATOM 834 C C . LEU A 1 105 ? 4.857 5.967 -19.028 1.00 89.44 105 LEU A C 1
ATOM 836 O O . LEU A 1 105 ? 4.957 6.891 -19.864 1.00 89.44 105 LEU A O 1
#

Sequence (105 aa):
MLQSPDKPEATAQNLDKLKLKQDFAQLKAIFTDEIANLSLNDLDTTLASRLQSYLTEINKQLQLLEIDLSFLQASRQPATTQTKITQIYKRLETLTNYCQAVLDL